Protein AF-A0A832RVV8-F1 (afdb_monomer_lite)

Sequence (92 aa):
MKIRLSGGEAHCYLIPIEPAPLIVIAARRGFVMCGYLDMRAVEEMGVAAAKVRGVHSFNDVLNAQIVEATSCARQMGVSVGMRGKDALERMC

Organism: NCBI:txid660064

Foldseek 3Di:
DWDDAPQGIWDWDWDDDPPAIWIWIGAPQAIETEPPDDQVVCLVVLGWYFYFYPDRDPVCQQATFTQDTHPNLVVLPDDGRDGNSVSSNSRD

Radius of gyration: 11.71 Å; chains: 1; bounding box: 30×29×23 Å

pLDDT: mean 97.29, std 2.65, range [81.06, 98.81]

Structure (mmCIF, N/CA/C/O backbone):
data_AF-A0A832RVV8-F1
#
_entry.id   AF-A0A832RVV8-F1
#
loop_
_atom_site.group_PDB
_atom_site.id
_atom_site.type_symbol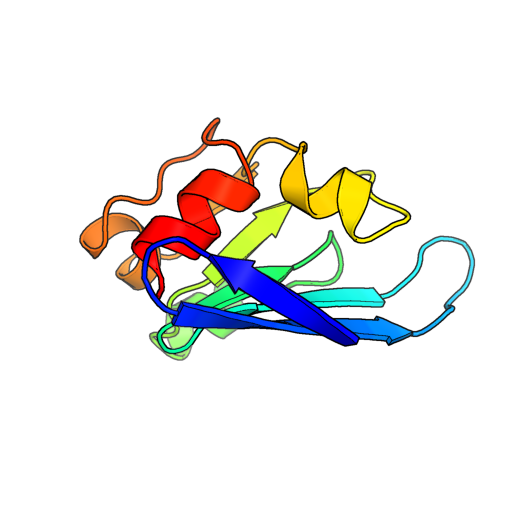
_atom_site.label_atom_id
_atom_site.label_alt_id
_atom_site.label_comp_id
_atom_site.label_asym_id
_atom_site.label_entity_id
_atom_site.label_seq_id
_atom_site.pdbx_PDB_ins_code
_atom_site.Cartn_x
_atom_site.Cartn_y
_atom_site.Cartn_z
_atom_site.occupancy
_atom_site.B_iso_or_equiv
_atom_site.auth_seq_id
_atom_site.auth_comp_id
_atom_site.auth_asym_id
_atom_site.auth_atom_id
_atom_site.pdbx_PDB_model_num
ATOM 1 N N . MET A 1 1 ? 11.965 11.060 4.591 1.00 91.00 1 MET A N 1
ATOM 2 C CA . MET A 1 1 ? 11.067 12.201 4.260 1.00 91.00 1 MET A CA 1
ATOM 3 C C . MET A 1 1 ? 9.721 11.977 4.940 1.00 91.00 1 MET A C 1
ATOM 5 O O . MET A 1 1 ? 9.420 10.830 5.243 1.00 91.00 1 MET A O 1
ATOM 9 N N . LYS A 1 2 ? 8.918 13.017 5.189 1.00 94.00 2 LYS A N 1
ATOM 10 C CA . LYS A 1 2 ? 7.532 12.866 5.658 1.00 94.00 2 LYS A CA 1
ATOM 11 C C . LYS A 1 2 ? 6.549 13.448 4.648 1.00 94.00 2 LYS A C 1
ATOM 13 O O . LYS A 1 2 ? 6.893 14.402 3.956 1.00 94.00 2 LYS A O 1
ATOM 18 N N . ILE A 1 3 ? 5.340 12.901 4.606 1.00 94.62 3 ILE A N 1
ATOM 19 C CA . ILE A 1 3 ? 4.205 13.464 3.871 1.00 94.62 3 ILE A CA 1
ATOM 20 C C . ILE A 1 3 ? 3.038 13.698 4.826 1.00 94.62 3 ILE A C 1
ATOM 22 O O . ILE A 1 3 ? 2.892 12.987 5.822 1.00 94.62 3 ILE A O 1
ATOM 26 N N . ARG A 1 4 ? 2.205 14.691 4.510 1.00 94.81 4 ARG A N 1
ATOM 27 C CA . ARG A 1 4 ? 0.980 14.975 5.257 1.00 94.81 4 ARG A CA 1
ATOM 28 C C . ARG A 1 4 ? -0.200 14.245 4.617 1.00 94.81 4 ARG A C 1
ATOM 30 O O . ARG A 1 4 ? -0.406 14.332 3.407 1.00 94.81 4 ARG A O 1
ATOM 37 N N . LEU A 1 5 ? -0.947 13.548 5.456 1.00 91.69 5 LEU A N 1
ATOM 38 C CA . LEU A 1 5 ? -2.209 12.878 5.174 1.00 91.69 5 LEU A CA 1
ATOM 39 C C . LEU A 1 5 ? -3.321 13.620 5.930 1.00 91.69 5 LEU A C 1
ATOM 41 O O . LEU A 1 5 ? -3.041 14.417 6.829 1.00 91.69 5 LEU A O 1
ATOM 45 N N . SER A 1 6 ? -4.581 13.394 5.575 1.00 88.62 6 SER A N 1
ATOM 46 C CA . SER A 1 6 ? -5.714 14.004 6.281 1.00 88.62 6 SER A CA 1
ATOM 47 C C . SER A 1 6 ? -5.771 13.575 7.753 1.00 88.62 6 SER A C 1
ATOM 49 O O . SER A 1 6 ? -6.052 14.400 8.621 1.00 88.62 6 SER A O 1
ATOM 51 N N . GLY A 1 7 ? -5.425 12.313 8.038 1.00 81.06 7 GLY A N 1
ATOM 52 C CA . GLY A 1 7 ? -5.408 11.741 9.387 1.00 81.06 7 GLY A CA 1
ATOM 53 C C . GLY A 1 7 ? -4.091 11.890 10.162 1.00 81.06 7 GLY A C 1
ATOM 54 O O . GLY A 1 7 ? -4.025 11.459 11.312 1.00 81.06 7 GLY A O 1
ATOM 55 N N . GLY A 1 8 ? -3.033 12.470 9.577 1.00 89.94 8 GLY A N 1
ATOM 56 C CA . GLY A 1 8 ? -1.737 12.603 10.252 1.00 89.94 8 GLY A CA 1
ATOM 57 C C . GLY A 1 8 ? -0.537 12.726 9.314 1.00 89.94 8 GLY A C 1
ATOM 58 O O . GLY A 1 8 ? -0.614 13.308 8.235 1.00 89.94 8 GLY A O 1
ATOM 59 N N . GLU A 1 9 ? 0.606 12.194 9.737 1.00 94.75 9 GLU A N 1
ATOM 60 C CA . GLU A 1 9 ? 1.827 12.147 8.929 1.00 94.75 9 GLU A CA 1
ATOM 61 C C . GLU A 1 9 ? 2.184 10.702 8.582 1.00 94.75 9 GLU A C 1
ATOM 63 O O . GLU A 1 9 ? 1.955 9.788 9.376 1.00 94.75 9 GLU A O 1
ATOM 68 N N . ALA A 1 10 ? 2.803 10.514 7.418 1.00 97.62 10 ALA A N 1
ATOM 69 C CA . ALA A 1 10 ? 3.436 9.256 7.051 1.00 97.62 10 ALA A CA 1
ATOM 70 C C . ALA A 1 10 ? 4.924 9.445 6.749 1.00 97.62 10 ALA A C 1
ATOM 72 O O . ALA A 1 10 ? 5.356 10.451 6.178 1.00 97.62 10 ALA A O 1
ATOM 73 N N . HIS A 1 11 ? 5.716 8.453 7.134 1.00 98.19 11 HIS A N 1
ATOM 74 C CA . HIS A 1 11 ? 7.158 8.415 6.967 1.00 98.19 11 HIS A CA 1
ATOM 75 C C . HIS A 1 11 ? 7.517 7.640 5.702 1.00 98.19 11 HIS A C 1
ATOM 77 O O . HIS A 1 11 ? 7.093 6.507 5.505 1.00 98.19 11 HIS A O 1
ATOM 83 N N . CYS A 1 12 ? 8.313 8.261 4.842 1.00 98.25 12 CYS A N 1
ATOM 84 C CA . CYS A 1 12 ? 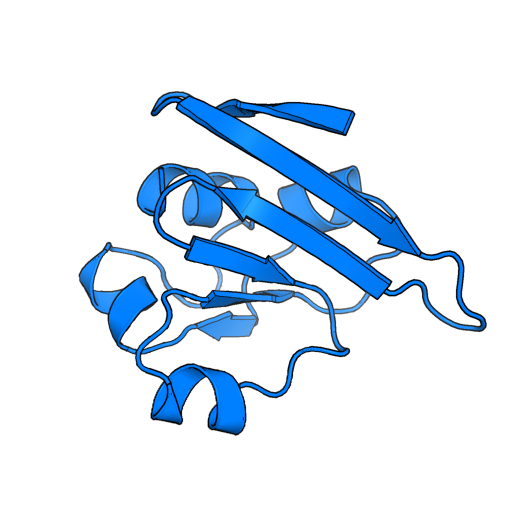8.735 7.711 3.561 1.00 98.25 12 CYS A CA 1
ATOM 85 C C . CYS A 1 12 ? 10.193 7.247 3.648 1.00 98.25 12 CYS A C 1
ATOM 87 O O . CYS A 1 12 ? 11.078 8.064 3.952 1.00 98.25 12 CYS A O 1
ATOM 89 N N . TYR A 1 13 ? 10.427 5.973 3.329 1.00 98.50 13 TYR A N 1
ATOM 90 C CA . TYR A 1 13 ? 11.742 5.334 3.289 1.00 98.50 13 TYR A CA 1
ATOM 91 C C . TYR A 1 13 ? 11.980 4.701 1.918 1.00 98.50 13 TYR A C 1
ATOM 93 O O . TYR A 1 13 ? 11.132 3.966 1.411 1.00 98.50 13 TYR A O 1
ATOM 101 N N . LEU A 1 14 ? 13.133 5.001 1.327 1.00 98.19 14 LEU A N 1
ATOM 102 C CA . LEU A 1 14 ? 13.588 4.434 0.064 1.00 98.19 14 LEU A CA 1
ATOM 103 C C . LEU A 1 14 ? 15.035 3.997 0.241 1.00 98.19 14 LEU A C 1
ATOM 105 O O . LEU A 1 14 ? 15.867 4.790 0.681 1.00 98.19 14 LEU A O 1
ATOM 109 N N . ILE A 1 15 ? 15.314 2.748 -0.111 1.00 98.44 15 ILE A N 1
ATOM 110 C CA . ILE A 1 15 ? 16.665 2.202 -0.193 1.00 98.44 15 ILE A CA 1
ATOM 111 C C . ILE A 1 15 ? 16.941 1.940 -1.677 1.00 98.44 15 ILE A C 1
ATOM 113 O O . ILE A 1 15 ? 16.204 1.158 -2.290 1.00 98.44 15 ILE A O 1
ATOM 117 N N . PRO A 1 16 ? 17.945 2.609 -2.275 1.00 97.00 16 PRO A N 1
ATOM 118 C CA . PRO A 1 16 ? 18.251 2.458 -3.691 1.00 97.00 16 PRO A CA 1
ATOM 119 C C . PRO A 1 16 ? 18.939 1.106 -3.915 1.00 97.00 16 PRO A C 1
ATOM 121 O O . PRO A 1 16 ? 20.136 0.961 -3.681 1.00 97.00 16 PRO A O 1
ATOM 124 N N . ILE A 1 17 ? 18.154 0.104 -4.312 1.00 96.62 17 ILE A N 1
ATOM 125 C CA . ILE A 1 17 ? 18.607 -1.249 -4.650 1.00 96.62 17 ILE A CA 1
ATOM 126 C C . ILE A 1 17 ? 18.320 -1.464 -6.138 1.00 96.62 17 ILE A C 1
ATOM 128 O O . ILE A 1 17 ? 17.280 -1.036 -6.634 1.00 96.62 17 ILE A O 1
ATOM 132 N N . GLU A 1 18 ? 19.239 -2.111 -6.850 1.00 94.38 18 GLU A N 1
ATOM 133 C CA . GLU A 1 18 ? 19.072 -2.463 -8.263 1.00 94.38 18 GLU A CA 1
ATOM 134 C C . GLU A 1 18 ? 18.493 -3.885 -8.416 1.00 94.38 18 GLU A C 1
ATOM 136 O O . GLU A 1 18 ? 18.832 -4.769 -7.623 1.00 94.38 18 GLU A O 1
ATOM 141 N N . PRO A 1 19 ? 17.642 -4.150 -9.427 1.00 94.12 19 PRO A N 1
ATOM 142 C CA . PRO A 1 19 ? 17.120 -3.203 -10.420 1.00 94.12 19 PRO A CA 1
ATOM 143 C C . PRO A 1 19 ? 15.881 -2.418 -9.937 1.00 94.12 19 PRO A C 1
ATOM 145 O O . PRO A 1 19 ? 15.306 -1.631 -10.689 1.00 94.12 19 PRO A O 1
ATOM 148 N N . ALA A 1 20 ? 15.406 -2.678 -8.713 1.00 95.94 20 ALA A N 1
ATOM 149 C CA . ALA A 1 20 ? 14.207 -2.059 -8.159 1.00 95.94 20 ALA A CA 1
ATOM 150 C C . ALA A 1 20 ? 14.420 -1.651 -6.690 1.00 95.94 20 ALA A C 1
ATOM 152 O O . ALA A 1 20 ? 14.857 -2.477 -5.884 1.00 95.94 20 ALA A O 1
ATOM 153 N N . PRO A 1 21 ? 14.073 -0.410 -6.305 1.00 97.69 21 PRO A N 1
ATOM 154 C CA . PRO A 1 21 ? 14.298 0.075 -4.951 1.00 97.69 21 PRO A CA 1
ATOM 155 C C . PRO A 1 21 ? 13.365 -0.593 -3.937 1.00 97.69 21 PRO A C 1
ATOM 157 O O . PRO A 1 21 ? 12.221 -0.945 -4.238 1.00 97.69 21 PRO A O 1
ATOM 160 N N . LEU A 1 22 ? 13.818 -0.671 -2.686 1.00 98.44 22 LEU A N 1
ATOM 161 C CA . LEU A 1 22 ? 12.949 -1.002 -1.560 1.00 98.44 22 LEU A CA 1
ATOM 162 C C . LEU A 1 22 ? 12.295 0.286 -1.059 1.00 98.44 22 LEU A C 1
ATOM 164 O O . LEU A 1 22 ? 12.965 1.166 -0.521 1.00 98.44 22 LEU A O 1
ATOM 168 N N . ILE A 1 23 ? 10.979 0.394 -1.242 1.00 98.62 23 ILE A N 1
ATOM 169 C CA . ILE A 1 23 ? 10.181 1.569 -0.870 1.00 98.62 23 ILE A CA 1
ATOM 170 C C . ILE A 1 23 ? 9.073 1.170 0.101 1.00 98.62 23 ILE A C 1
ATOM 172 O O . ILE A 1 23 ? 8.311 0.239 -0.175 1.00 98.62 23 ILE A O 1
ATOM 176 N N . VAL A 1 24 ? 8.947 1.927 1.191 1.00 98.69 24 VAL A N 1
ATOM 177 C CA . VAL A 1 24 ? 7.827 1.857 2.136 1.00 98.69 24 VAL A CA 1
ATOM 178 C C . VAL A 1 24 ? 7.374 3.261 2.546 1.00 98.69 24 VAL A C 1
ATOM 180 O O . VAL A 1 24 ? 8.187 4.166 2.757 1.00 98.69 24 VAL A O 1
ATOM 183 N N . ILE A 1 25 ? 6.058 3.437 2.661 1.00 98.62 25 ILE A N 1
ATOM 184 C CA . ILE A 1 25 ? 5.427 4.608 3.267 1.00 98.62 25 ILE A CA 1
ATOM 185 C C . ILE A 1 25 ? 4.645 4.128 4.491 1.00 98.62 25 ILE A C 1
ATOM 187 O O . ILE A 1 25 ? 3.689 3.366 4.360 1.00 98.62 25 ILE A O 1
ATOM 191 N N . ALA A 1 26 ? 5.071 4.549 5.678 1.00 98.38 26 ALA A N 1
ATOM 192 C CA . ALA A 1 26 ? 4.519 4.120 6.957 1.00 98.38 26 ALA A CA 1
ATOM 193 C C . ALA A 1 26 ? 3.622 5.204 7.564 1.00 98.38 26 ALA A C 1
ATOM 195 O O . ALA A 1 26 ? 4.096 6.300 7.862 1.00 98.38 26 ALA A O 1
ATOM 196 N N . ALA A 1 27 ? 2.343 4.891 7.748 1.00 97.75 27 ALA A N 1
ATOM 197 C CA . ALA A 1 27 ? 1.389 5.674 8.524 1.00 97.75 27 ALA A CA 1
ATOM 198 C C . ALA A 1 27 ? 1.378 5.193 9.990 1.00 97.75 27 ALA A C 1
ATOM 200 O O . ALA A 1 27 ? 2.060 4.236 10.357 1.00 97.75 27 ALA A O 1
ATOM 201 N N . ARG A 1 28 ? 0.606 5.856 10.857 1.00 96.31 28 ARG A N 1
ATOM 202 C CA . ARG A 1 28 ? 0.594 5.577 12.305 1.00 96.31 28 ARG A CA 1
ATOM 203 C C . ARG A 1 28 ? 0.177 4.143 12.651 1.00 96.31 28 ARG A C 1
ATOM 205 O O . ARG A 1 28 ? 0.682 3.589 13.623 1.00 96.31 28 ARG A O 1
ATOM 212 N N . ARG A 1 29 ? -0.776 3.570 11.914 1.00 97.38 29 ARG A N 1
ATOM 213 C CA . ARG A 1 29 ? -1.393 2.269 12.225 1.00 97.38 29 ARG A CA 1
ATOM 214 C C . ARG A 1 29 ? -1.040 1.171 11.224 1.00 97.38 29 ARG A C 1
ATOM 216 O O . ARG A 1 29 ? -1.473 0.043 11.419 1.00 97.38 29 ARG A O 1
ATOM 223 N N . GLY A 1 30 ? -0.291 1.484 10.170 1.00 98.12 30 GLY A N 1
ATOM 224 C CA . GLY A 1 30 ? 0.039 0.540 9.107 1.00 98.12 30 GLY A CA 1
ATOM 225 C C . GLY A 1 30 ? 0.915 1.156 8.023 1.00 98.12 30 GLY A C 1
ATOM 226 O O . GLY A 1 30 ? 1.371 2.290 8.152 1.00 98.12 30 GLY A O 1
ATOM 227 N N . PHE A 1 31 ? 1.165 0.428 6.938 1.00 98.69 31 PHE A N 1
ATOM 228 C CA . PHE A 1 31 ? 2.039 0.912 5.867 1.00 98.69 31 PHE A CA 1
ATOM 229 C C . PHE A 1 31 ? 1.659 0.389 4.481 1.00 98.69 31 PHE A C 1
ATOM 231 O O . PHE A 1 31 ? 0.982 -0.628 4.333 1.00 98.69 31 PHE A O 1
ATOM 238 N N . VAL A 1 32 ? 2.148 1.078 3.451 1.00 98.81 32 VAL A N 1
ATOM 239 C CA . VAL A 1 32 ? 2.134 0.604 2.063 1.00 98.81 32 VAL A CA 1
ATOM 240 C C . VAL A 1 32 ? 3.570 0.366 1.611 1.00 98.81 32 VAL A C 1
ATOM 242 O O . VAL A 1 32 ? 4.418 1.247 1.761 1.00 98.81 32 VAL A O 1
ATOM 245 N N . MET A 1 33 ? 3.856 -0.812 1.057 1.00 98.69 33 MET A N 1
ATOM 246 C CA . MET A 1 33 ? 5.200 -1.188 0.605 1.00 98.69 33 MET A CA 1
ATOM 247 C C . MET A 1 33 ? 5.186 -1.760 -0.817 1.00 98.69 33 MET A C 1
ATOM 249 O O . MET A 1 33 ? 4.176 -2.261 -1.313 1.00 98.69 33 MET A O 1
ATOM 253 N N . CYS A 1 34 ? 6.333 -1.644 -1.482 1.00 98.19 34 CYS A N 1
ATOM 254 C CA . CYS A 1 34 ? 6.598 -2.197 -2.806 1.00 98.19 34 CYS A CA 1
ATOM 255 C C . CYS A 1 34 ? 6.639 -3.743 -2.844 1.00 98.19 34 CYS A C 1
ATOM 257 O O . CYS A 1 34 ? 6.373 -4.443 -1.864 1.00 98.19 34 CYS A O 1
ATOM 259 N N . GLY A 1 35 ? 7.027 -4.283 -4.004 1.00 97.12 35 GLY A N 1
ATOM 260 C CA . GLY A 1 35 ? 7.046 -5.715 -4.317 1.00 97.12 35 GLY A CA 1
ATOM 261 C C . GLY A 1 35 ? 7.840 -6.606 -3.352 1.00 97.12 35 GLY A C 1
ATOM 262 O O . GLY A 1 35 ? 7.480 -7.775 -3.214 1.00 97.12 35 GLY A O 1
ATOM 263 N N . TYR A 1 36 ? 8.842 -6.050 -2.662 1.00 97.38 36 TYR A N 1
ATOM 264 C CA . TYR A 1 36 ? 9.665 -6.741 -1.660 1.00 97.38 36 TYR A CA 1
ATOM 265 C C . TYR A 1 36 ? 8.890 -7.200 -0.417 1.00 97.38 36 TYR A C 1
ATOM 267 O O . TYR A 1 36 ? 9.399 -8.012 0.348 1.00 97.38 36 TY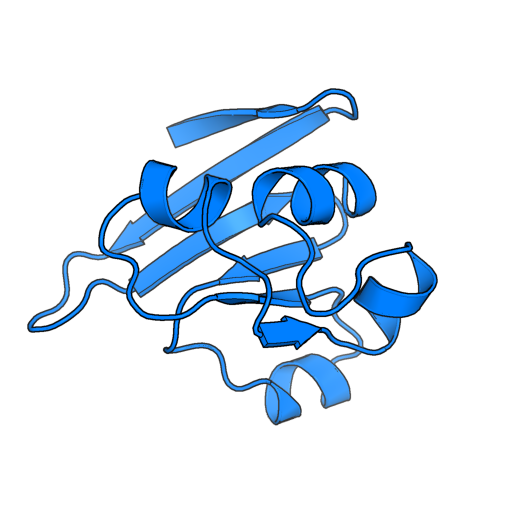R A O 1
ATOM 275 N N . LEU A 1 37 ? 7.672 -6.695 -0.202 1.00 97.75 37 LEU A N 1
ATOM 276 C CA . LEU A 1 37 ? 6.835 -7.103 0.918 1.00 97.75 37 LEU A CA 1
ATOM 277 C C . LEU A 1 37 ? 6.382 -8.565 0.782 1.00 97.75 37 LEU A C 1
ATOM 279 O O . LEU A 1 37 ? 5.653 -8.908 -0.156 1.00 97.75 37 LEU A O 1
ATOM 283 N N . ASP A 1 38 ? 6.742 -9.399 1.755 1.00 98.19 38 ASP A N 1
ATOM 284 C CA . ASP A 1 38 ? 6.119 -10.706 1.963 1.00 98.19 38 ASP A CA 1
ATOM 285 C C . ASP A 1 38 ? 4.791 -10.521 2.709 1.00 98.19 38 ASP A C 1
ATOM 287 O O . ASP A 1 38 ? 4.770 -10.178 3.892 1.00 98.19 38 ASP A O 1
ATOM 291 N N . MET A 1 39 ? 3.678 -10.731 2.001 1.00 98.19 39 MET A N 1
ATOM 292 C CA . MET A 1 39 ? 2.333 -10.552 2.553 1.00 98.19 39 MET A CA 1
ATOM 293 C C . MET A 1 39 ? 1.968 -11.607 3.595 1.00 98.19 39 MET A C 1
ATOM 295 O O . MET A 1 39 ? 1.215 -11.300 4.515 1.00 98.19 39 MET A O 1
ATOM 299 N N . ARG A 1 40 ? 2.493 -12.831 3.479 1.00 98.12 40 ARG A N 1
ATOM 300 C CA . ARG A 1 40 ? 2.187 -13.905 4.425 1.00 98.12 40 ARG A CA 1
ATOM 301 C C . ARG A 1 40 ? 2.826 -13.610 5.776 1.00 98.12 40 ARG A C 1
ATOM 303 O O . ARG A 1 40 ? 2.149 -13.698 6.795 1.00 98.12 40 ARG A O 1
ATOM 310 N N . ALA A 1 41 ? 4.090 -13.190 5.768 1.00 98.12 41 ALA A N 1
ATOM 311 C CA . ALA A 1 41 ? 4.806 -12.846 6.991 1.00 98.12 41 ALA A CA 1
ATOM 312 C C . ALA A 1 41 ? 4.112 -11.711 7.767 1.00 98.12 41 ALA A C 1
ATOM 314 O O . ALA A 1 41 ? 3.941 -11.802 8.981 1.00 98.12 41 ALA A O 1
ATOM 315 N N . VAL A 1 42 ? 3.671 -10.644 7.087 1.00 97.50 42 VAL A N 1
ATOM 316 C CA . VAL A 1 42 ? 2.992 -9.520 7.766 1.00 97.50 42 VAL A CA 1
ATOM 317 C C . VAL A 1 42 ? 1.564 -9.830 8.201 1.00 97.50 42 VAL A C 1
ATOM 319 O O . VAL A 1 42 ? 1.113 -9.273 9.203 1.00 97.50 42 VAL A O 1
ATOM 322 N N . GLU A 1 43 ? 0.872 -10.724 7.493 1.00 98.25 43 GLU A N 1
ATOM 323 C CA . GLU A 1 43 ? -0.437 -11.235 7.905 1.00 98.25 43 GLU A CA 1
ATOM 324 C C . GLU A 1 43 ? -0.322 -12.020 9.218 1.00 98.25 43 GLU A C 1
ATOM 326 O O . GLU A 1 43 ? -1.067 -11.749 10.156 1.00 98.25 43 GLU A O 1
ATOM 331 N N . GLU A 1 44 ? 0.652 -12.932 9.319 1.00 98.12 44 GLU A N 1
ATOM 332 C CA . GLU A 1 44 ? 0.904 -13.734 10.526 1.00 98.12 44 GLU A CA 1
ATOM 333 C C . GLU A 1 44 ? 1.287 -12.860 11.739 1.00 98.12 44 GLU A C 1
ATOM 335 O O . GLU A 1 44 ? 0.950 -13.192 12.874 1.00 98.12 44 GLU A O 1
ATOM 340 N N . MET A 1 45 ? 1.921 -11.704 11.509 1.00 97.44 45 MET A N 1
ATOM 341 C CA . MET A 1 45 ? 2.231 -10.718 12.554 1.00 97.44 45 MET A CA 1
ATOM 342 C C . MET A 1 45 ? 1.042 -9.823 12.953 1.00 97.44 45 MET A C 1
ATOM 344 O O . MET A 1 45 ? 1.167 -9.042 13.896 1.00 97.44 45 MET A O 1
ATOM 348 N N . GLY A 1 46 ? -0.092 -9.883 12.247 1.00 97.06 46 GLY A N 1
ATOM 349 C CA . GLY A 1 46 ? -1.260 -9.042 12.534 1.00 97.06 46 GLY A CA 1
ATOM 350 C C . GLY A 1 46 ? -1.036 -7.550 12.260 1.00 97.06 46 GLY A C 1
ATOM 351 O O . GLY A 1 46 ? -1.629 -6.694 12.918 1.00 97.06 46 GLY A O 1
ATOM 352 N N . VAL A 1 47 ? -0.160 -7.214 11.308 1.00 97.75 47 VAL A N 1
ATOM 353 C CA . VAL A 1 47 ? 0.155 -5.821 10.964 1.00 97.75 47 VAL A CA 1
ATOM 354 C C . VAL A 1 47 ? -0.768 -5.332 9.846 1.00 97.75 47 VAL A C 1
ATOM 356 O O . VAL A 1 47 ? -1.006 -6.035 8.862 1.00 97.75 47 VAL A O 1
ATOM 359 N N . ALA A 1 48 ? -1.286 -4.104 9.950 1.00 98.56 48 ALA A N 1
ATOM 360 C CA . ALA A 1 48 ? -2.000 -3.477 8.839 1.00 98.56 48 ALA A CA 1
ATOM 361 C C . ALA A 1 48 ? -0.999 -3.077 7.743 1.00 98.56 48 ALA A C 1
ATOM 363 O O . ALA A 1 48 ? -0.198 -2.156 7.912 1.00 98.56 48 ALA A O 1
ATOM 364 N N . ALA A 1 49 ? -1.032 -3.787 6.620 1.00 98.75 49 ALA A N 1
ATOM 365 C CA . ALA A 1 49 ? -0.142 -3.553 5.498 1.00 98.75 49 ALA A CA 1
ATOM 366 C C . ALA A 1 49 ? -0.882 -3.708 4.170 1.00 98.75 49 ALA A C 1
ATOM 368 O O . ALA A 1 49 ? -1.820 -4.500 4.039 1.00 98.75 49 ALA A O 1
ATOM 369 N N . ALA A 1 50 ? -0.432 -2.962 3.169 1.00 98.81 50 ALA A N 1
ATOM 370 C CA . ALA A 1 50 ? -0.882 -3.109 1.797 1.00 98.81 50 ALA A CA 1
ATOM 371 C C . ALA A 1 50 ? 0.300 -3.059 0.822 1.00 98.81 50 ALA A C 1
ATOM 373 O O . ALA A 1 50 ? 1.327 -2.426 1.078 1.00 98.81 50 ALA A O 1
ATOM 374 N N . LYS A 1 51 ? 0.156 -3.750 -0.306 1.00 98.81 51 LYS A N 1
ATOM 375 C CA . LYS A 1 51 ? 1.215 -3.941 -1.295 1.00 98.81 51 LYS A CA 1
ATOM 376 C C . LYS A 1 51 ? 0.889 -3.230 -2.596 1.00 98.81 51 LYS A C 1
ATOM 378 O O . LYS A 1 51 ? -0.229 -3.333 -3.094 1.00 98.81 51 LYS A O 1
ATOM 383 N N . VAL A 1 52 ? 1.897 -2.594 -3.181 1.00 98.75 52 VAL A N 1
ATOM 384 C CA . VAL A 1 52 ? 1.904 -2.081 -4.561 1.00 98.75 52 VAL A CA 1
ATOM 385 C C . VAL A 1 52 ? 3.057 -2.720 -5.344 1.00 98.75 52 VAL A C 1
ATOM 387 O O . VAL A 1 52 ? 3.990 -3.275 -4.757 1.00 98.75 52 VAL A O 1
ATOM 390 N N . ARG A 1 53 ? 3.016 -2.673 -6.678 1.00 97.94 53 ARG A N 1
ATOM 391 C CA . ARG A 1 53 ? 4.056 -3.234 -7.563 1.00 97.94 53 ARG A CA 1
ATOM 392 C C . ARG A 1 53 ? 4.418 -2.242 -8.670 1.00 97.94 53 ARG A C 1
ATOM 394 O O . ARG A 1 53 ? 3.629 -1.352 -8.961 1.00 97.94 53 ARG A O 1
ATOM 401 N N . GLY A 1 54 ? 5.597 -2.415 -9.275 1.00 96.50 54 GLY A N 1
ATOM 402 C CA . GLY A 1 54 ? 6.058 -1.587 -10.400 1.00 96.50 54 GLY A CA 1
ATOM 403 C C . GLY A 1 54 ? 6.336 -0.127 -10.027 1.00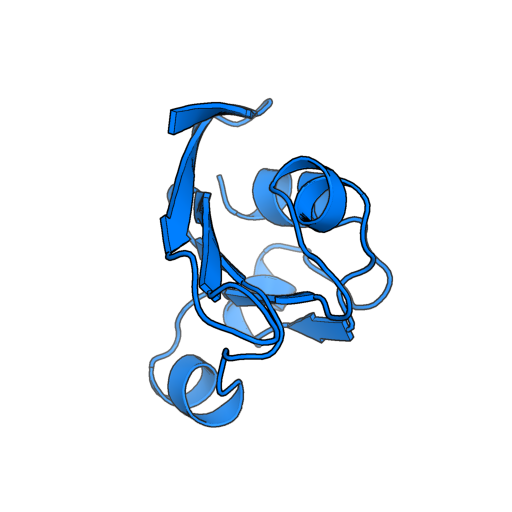 96.50 54 GLY A C 1
ATOM 404 O O . GLY A 1 54 ? 6.045 0.766 -10.812 1.00 96.50 54 GLY A O 1
ATOM 405 N N . VAL A 1 55 ? 6.835 0.115 -8.811 1.00 98.00 55 VAL A N 1
ATOM 406 C CA . VAL A 1 55 ? 7.070 1.460 -8.266 1.00 98.00 55 VAL A CA 1
ATOM 407 C C . VAL A 1 55 ? 8.566 1.731 -8.098 1.00 98.00 55 VAL A C 1
ATOM 409 O O . VAL A 1 55 ? 9.297 0.871 -7.610 1.00 98.00 55 VAL A O 1
ATOM 412 N N . HIS A 1 56 ? 9.008 2.934 -8.459 1.00 97.81 56 HIS A N 1
ATOM 413 C CA . HIS A 1 56 ? 10.401 3.386 -8.343 1.00 97.81 56 HIS A CA 1
ATOM 414 C C . HIS A 1 56 ? 10.544 4.668 -7.510 1.00 97.81 56 HIS A C 1
ATOM 416 O O . HIS A 1 56 ? 11.653 5.064 -7.155 1.00 97.81 56 HIS A O 1
ATOM 422 N N . SER A 1 57 ? 9.430 5.306 -7.147 1.00 98.00 57 SER A N 1
ATOM 423 C CA . SER A 1 57 ? 9.402 6.519 -6.336 1.00 98.00 57 SER A CA 1
ATOM 424 C C . SER A 1 57 ? 8.276 6.505 -5.297 1.00 98.00 57 SER A C 1
ATOM 426 O O . SER A 1 57 ? 7.326 5.723 -5.372 1.00 98.00 57 SER A O 1
ATOM 428 N N . PHE A 1 58 ? 8.338 7.422 -4.325 1.00 98.19 58 PHE A N 1
ATOM 429 C CA . PHE A 1 58 ? 7.227 7.641 -3.392 1.00 98.19 58 PHE A CA 1
ATOM 430 C C . PHE A 1 58 ? 5.946 8.070 -4.111 1.00 98.19 58 PHE A C 1
ATOM 432 O O . PHE A 1 58 ? 4.857 7.655 -3.724 1.00 98.19 58 PHE A O 1
ATOM 439 N N . ASN A 1 59 ? 6.068 8.878 -5.168 1.00 97.88 59 ASN A N 1
ATOM 440 C CA . ASN A 1 59 ? 4.919 9.301 -5.955 1.00 97.88 59 ASN A CA 1
ATOM 441 C C . ASN A 1 59 ? 4.260 8.105 -6.653 1.00 97.88 59 ASN A C 1
ATOM 443 O O . ASN A 1 59 ? 3.036 8.028 -6.694 1.00 97.88 59 ASN A O 1
ATOM 447 N N . ASP A 1 60 ? 5.043 7.136 -7.125 1.00 98.38 60 ASP A N 1
ATOM 448 C CA . ASP A 1 60 ? 4.490 5.921 -7.724 1.00 98.38 60 ASP A CA 1
ATOM 449 C C . ASP A 1 60 ? 3.683 5.137 -6.689 1.00 98.38 60 ASP A C 1
ATOM 451 O O . ASP A 1 60 ? 2.545 4.776 -6.961 1.00 98.38 60 ASP A O 1
ATOM 455 N N . VAL A 1 61 ? 4.202 4.956 -5.467 1.00 98.50 61 VAL A N 1
ATOM 456 C CA . VAL A 1 61 ? 3.464 4.285 -4.377 1.00 98.50 61 VAL A CA 1
ATOM 457 C C . VAL A 1 61 ? 2.149 5.000 -4.058 1.00 98.50 61 VAL A C 1
ATOM 459 O O . VAL A 1 61 ? 1.119 4.353 -3.894 1.00 98.50 61 VAL A O 1
ATOM 462 N N . LEU A 1 62 ? 2.159 6.334 -3.998 1.00 97.94 62 LEU A N 1
ATOM 463 C CA . LEU A 1 62 ? 0.965 7.129 -3.694 1.00 97.94 62 LEU A CA 1
ATOM 464 C C . LEU A 1 62 ? -0.102 7.079 -4.796 1.00 97.94 62 LEU A C 1
ATOM 466 O O . LEU A 1 62 ? -1.271 7.345 -4.509 1.00 97.94 62 LEU A O 1
ATOM 470 N N . ASN A 1 63 ? 0.272 6.773 -6.040 1.00 98.44 63 ASN A N 1
ATOM 471 C CA . ASN A 1 63 ? -0.636 6.721 -7.189 1.00 98.44 63 ASN A CA 1
ATOM 472 C C . ASN A 1 63 ? -0.982 5.296 -7.636 1.00 98.44 63 ASN A C 1
ATOM 474 O O . ASN A 1 63 ? -2.017 5.101 -8.268 1.00 98.44 63 ASN A O 1
ATOM 478 N N . ALA A 1 64 ? -0.154 4.311 -7.297 1.00 98.62 64 ALA A N 1
ATOM 479 C CA . ALA A 1 64 ? -0.368 2.915 -7.635 1.00 98.62 64 ALA A CA 1
ATOM 480 C C . ALA A 1 64 ? -1.599 2.342 -6.926 1.00 98.62 64 ALA A C 1
ATOM 482 O O . ALA A 1 64 ? -2.001 2.789 -5.847 1.00 98.62 64 ALA A O 1
ATOM 483 N N . GLN A 1 65 ? -2.177 1.315 -7.539 1.00 98.75 65 GLN A N 1
ATOM 484 C CA . GLN A 1 65 ? -3.266 0.551 -6.951 1.00 98.75 65 GLN A CA 1
ATOM 485 C C . GLN A 1 65 ? -2.718 -0.529 -6.018 1.00 98.75 65 GLN A C 1
ATOM 487 O O . GLN A 1 65 ? -1.749 -1.221 -6.341 1.00 98.75 65 GLN A O 1
ATOM 492 N N . ILE A 1 66 ? -3.369 -0.689 -4.868 1.00 98.81 66 ILE A N 1
ATOM 493 C CA . ILE A 1 66 ? -3.121 -1.791 -3.947 1.00 98.81 66 ILE A CA 1
ATOM 494 C C . ILE A 1 66 ? -3.432 -3.109 -4.659 1.00 98.81 66 ILE A C 1
ATOM 496 O O . ILE A 1 66 ? -4.540 -3.299 -5.158 1.00 98.81 66 ILE A O 1
ATOM 500 N N . VAL A 1 67 ? -2.473 -4.032 -4.667 1.00 98.75 67 VAL A N 1
ATOM 501 C CA . VAL A 1 67 ? -2.638 -5.377 -5.237 1.00 98.75 67 VAL A CA 1
ATOM 502 C C . VAL A 1 67 ? -2.971 -6.420 -4.173 1.00 98.75 67 VAL A C 1
ATOM 504 O O . VAL A 1 67 ? -3.657 -7.394 -4.462 1.00 98.75 67 VAL A O 1
ATOM 507 N N . GLU A 1 68 ? -2.520 -6.211 -2.935 1.00 98.69 68 GLU A N 1
ATOM 508 C CA . GLU A 1 68 ? -2.743 -7.110 -1.798 1.00 98.69 68 GLU A CA 1
ATOM 509 C C . GLU A 1 68 ? -2.871 -6.273 -0.516 1.00 98.69 68 GLU A C 1
ATOM 511 O O . GLU A 1 68 ? -2.220 -5.239 -0.384 1.00 98.69 68 GLU A O 1
ATOM 516 N N . ALA A 1 69 ? -3.703 -6.701 0.433 1.00 98.75 69 ALA A N 1
ATOM 517 C CA . ALA A 1 69 ? -3.894 -6.028 1.719 1.00 98.75 69 ALA A CA 1
ATOM 518 C C . ALA A 1 69 ? -4.078 -7.070 2.824 1.00 98.75 69 ALA A C 1
ATOM 520 O O . ALA A 1 69 ? -4.710 -8.099 2.576 1.00 98.75 69 ALA A O 1
ATOM 521 N N . THR A 1 70 ? -3.549 -6.807 4.018 1.00 98.81 70 THR A N 1
ATOM 522 C CA . THR A 1 70 ? -3.720 -7.710 5.162 1.00 98.81 70 THR A CA 1
ATOM 523 C C . THR A 1 70 ? -5.131 -7.650 5.732 1.00 98.81 70 THR A C 1
ATOM 525 O O . THR A 1 70 ? -5.863 -6.680 5.503 1.00 98.81 70 THR A O 1
ATOM 528 N N . SER A 1 71 ? -5.541 -8.654 6.511 1.00 98.62 71 SER A N 1
ATOM 529 C CA . SER A 1 71 ? -6.857 -8.635 7.170 1.00 98.62 71 SER A CA 1
ATOM 530 C C . SER A 1 71 ? -7.021 -7.425 8.095 1.00 98.62 71 SER A C 1
ATOM 532 O O . SER A 1 71 ? -8.070 -6.782 8.070 1.00 98.62 71 SER A O 1
ATOM 534 N N . CYS A 1 72 ? -5.973 -7.040 8.831 1.00 98.50 72 CYS A N 1
ATOM 535 C CA . CYS A 1 72 ? -5.979 -5.835 9.666 1.00 98.50 72 CYS A CA 1
ATOM 536 C C . CYS A 1 72 ? -6.166 -4.555 8.837 1.00 98.50 72 CYS A C 1
ATOM 538 O O . CYS A 1 72 ? -6.963 -3.697 9.211 1.00 98.50 72 CYS A O 1
ATOM 540 N N . ALA A 1 73 ? -5.506 -4.436 7.679 1.00 98.69 73 ALA A N 1
ATOM 541 C CA . ALA A 1 73 ? -5.708 -3.293 6.786 1.00 98.69 73 ALA A CA 1
ATOM 542 C C . ALA A 1 73 ? -7.136 -3.262 6.208 1.00 98.69 73 ALA A C 1
ATOM 544 O O . ALA A 1 73 ? -7.762 -2.201 6.147 1.0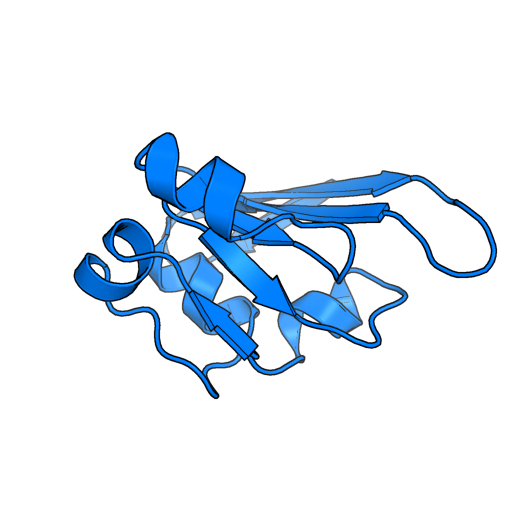0 98.69 73 ALA A O 1
ATOM 545 N N . ARG A 1 74 ? -7.695 -4.424 5.841 1.00 98.69 74 ARG A N 1
ATOM 546 C CA . ARG A 1 74 ? -9.078 -4.537 5.344 1.00 98.69 74 ARG A CA 1
ATOM 547 C C . ARG A 1 74 ? -10.115 -4.121 6.383 1.00 98.69 74 ARG A C 1
ATOM 549 O O . ARG A 1 74 ? -11.050 -3.403 6.041 1.00 98.69 74 ARG A O 1
ATOM 556 N N . GLN A 1 75 ? -9.927 -4.491 7.651 1.00 98.44 75 GLN A N 1
ATOM 557 C CA . GLN A 1 75 ? -10.792 -4.052 8.759 1.00 98.44 75 GLN A CA 1
ATOM 558 C C . GLN A 1 75 ? -10.794 -2.528 8.941 1.00 98.44 75 GLN A C 1
ATOM 560 O O . GLN A 1 75 ? -11.756 -1.960 9.451 1.00 98.44 75 GLN A O 1
ATOM 565 N N . MET A 1 76 ? -9.735 -1.855 8.494 1.00 98.06 76 MET A N 1
ATOM 566 C CA . MET A 1 76 ? -9.612 -0.398 8.515 1.00 98.06 76 MET A CA 1
ATOM 567 C C . MET A 1 76 ? -10.157 0.271 7.242 1.00 98.06 76 MET A C 1
ATOM 569 O O . MET A 1 76 ? -10.124 1.493 7.118 1.00 98.06 76 MET A O 1
ATOM 573 N N . GLY A 1 77 ? -10.692 -0.514 6.302 1.00 98.25 77 GLY A N 1
ATOM 574 C CA . GLY A 1 77 ? -11.298 -0.031 5.065 1.00 98.25 77 GLY A CA 1
ATOM 575 C C . GLY A 1 77 ? -10.355 0.007 3.864 1.00 98.25 77 GLY A C 1
ATOM 576 O O . GLY A 1 77 ? -10.711 0.614 2.858 1.00 98.25 77 GLY A O 1
ATOM 577 N N . VAL A 1 78 ? -9.170 -0.613 3.935 1.00 98.69 78 VAL A N 1
ATOM 578 C CA . VAL A 1 78 ? -8.287 -0.773 2.768 1.00 98.69 78 VAL A CA 1
ATOM 579 C C . VAL A 1 78 ? -8.801 -1.901 1.872 1.00 98.69 78 VAL A C 1
ATOM 581 O O . VAL A 1 78 ? -9.104 -2.994 2.344 1.00 98.69 78 VAL A O 1
ATOM 584 N N . SER A 1 79 ? -8.846 -1.673 0.561 1.00 98.38 79 SER A N 1
ATOM 585 C CA . SER A 1 79 ? -9.253 -2.684 -0.420 1.00 98.38 79 SER A CA 1
ATOM 586 C C . SER A 1 79 ? -8.255 -2.797 -1.570 1.00 98.38 79 SER A C 1
ATOM 588 O O . SER A 1 79 ? -7.555 -1.843 -1.906 1.00 98.38 79 SER A O 1
ATOM 590 N N . VAL A 1 80 ? -8.205 -3.965 -2.213 1.00 98.62 80 VAL A N 1
ATOM 591 C CA . VAL A 1 80 ? -7.489 -4.134 -3.488 1.00 98.62 80 VAL A CA 1
ATOM 592 C C . VAL A 1 80 ? -8.105 -3.197 -4.536 1.00 98.62 80 VAL A C 1
ATOM 594 O O . VAL A 1 80 ? -9.310 -2.950 -4.519 1.00 98.62 80 VAL A O 1
ATOM 597 N N . GLY A 1 81 ? -7.271 -2.622 -5.402 1.00 98.56 81 GLY A N 1
ATOM 598 C CA . GLY A 1 81 ? -7.657 -1.601 -6.381 1.00 98.56 81 GLY A CA 1
ATOM 599 C C . GLY A 1 81 ? -7.704 -0.171 -5.828 1.00 98.56 81 GLY A C 1
ATOM 600 O O . GLY A 1 81 ? -7.722 0.778 -6.612 1.00 98.56 81 GLY A O 1
ATOM 601 N N . MET A 1 82 ? -7.673 0.009 -4.501 1.00 98.25 82 MET A N 1
ATOM 602 C CA . MET A 1 82 ? -7.584 1.327 -3.864 1.00 98.25 82 MET A CA 1
ATOM 603 C C . MET A 1 82 ? -6.246 1.993 -4.196 1.00 98.25 82 MET A C 1
ATOM 605 O O . MET A 1 82 ? -5.223 1.320 -4.291 1.00 98.25 82 MET A O 1
ATOM 609 N N . ARG A 1 83 ? -6.224 3.318 -4.344 1.00 98.50 83 ARG A N 1
ATOM 610 C CA . ARG A 1 83 ? -4.977 4.066 -4.529 1.00 98.50 83 ARG A CA 1
ATOM 611 C C . ARG A 1 83 ? -4.140 4.036 -3.245 1.00 98.50 83 ARG A C 1
ATOM 613 O O . ARG A 1 83 ? -4.681 4.173 -2.150 1.00 98.50 83 ARG A O 1
ATOM 620 N N . GLY A 1 84 ? -2.817 3.921 -3.366 1.00 98.44 84 GLY A N 1
ATOM 621 C CA . GLY A 1 84 ? -1.911 3.819 -2.216 1.00 98.44 84 GLY A CA 1
ATOM 622 C C . GLY A 1 84 ? -2.039 4.975 -1.221 1.00 98.44 84 GLY A C 1
ATOM 623 O O . GLY A 1 84 ? -2.026 4.743 -0.014 1.00 98.44 84 GLY A O 1
ATOM 624 N N . LYS A 1 85 ? -2.257 6.208 -1.702 1.00 97.94 85 LYS A N 1
ATOM 625 C CA . LYS A 1 85 ? -2.563 7.354 -0.831 1.00 97.94 85 LYS A CA 1
ATOM 626 C C . LYS A 1 85 ? -3.817 7.116 0.017 1.00 97.94 85 LYS A C 1
ATOM 628 O O . LYS A 1 85 ? -3.765 7.309 1.224 1.00 97.94 85 LYS A O 1
ATOM 633 N N . ASP A 1 86 ? -4.909 6.665 -0.590 1.00 98.31 86 ASP A N 1
ATOM 634 C CA . ASP A 1 86 ? -6.175 6.449 0.117 1.00 98.31 86 ASP A CA 1
ATOM 635 C C . ASP A 1 86 ? -6.052 5.303 1.130 1.00 98.31 86 ASP A C 1
ATOM 637 O O . ASP A 1 86 ? -6.597 5.384 2.228 1.00 98.31 86 ASP A O 1
ATOM 641 N N . ALA A 1 87 ? -5.266 4.268 0.813 1.00 98.44 87 ALA A N 1
ATOM 642 C CA . ALA A 1 87 ?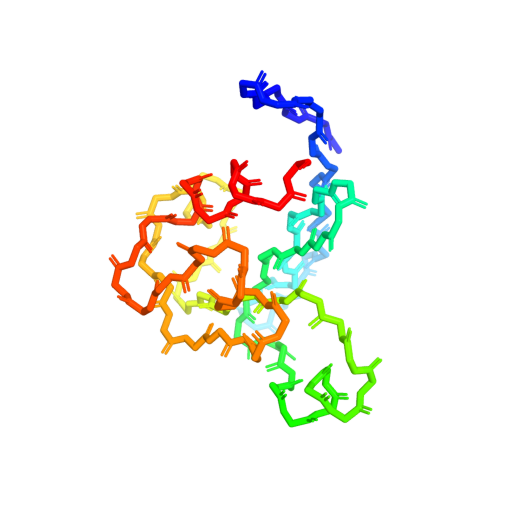 -4.955 3.200 1.760 1.00 98.44 87 ALA A CA 1
ATOM 643 C C . ALA A 1 87 ? -4.189 3.724 2.987 1.00 98.44 87 ALA A C 1
ATOM 645 O O . ALA A 1 87 ? -4.498 3.345 4.116 1.00 98.44 87 ALA A O 1
ATOM 646 N N . LEU A 1 88 ? -3.223 4.626 2.788 1.00 98.25 88 LEU A N 1
ATOM 647 C CA . LEU A 1 88 ? -2.507 5.274 3.889 1.00 98.25 88 LEU A CA 1
ATOM 648 C C . LEU A 1 88 ? -3.434 6.145 4.744 1.00 98.25 88 LEU A C 1
ATOM 650 O O . LEU A 1 88 ? -3.304 6.122 5.962 1.00 98.25 88 LEU A O 1
ATOM 654 N N . GLU A 1 89 ? -4.399 6.846 4.141 1.00 97.75 89 GLU A N 1
ATOM 655 C CA . GLU A 1 89 ? -5.407 7.626 4.880 1.00 97.75 89 GLU A CA 1
ATOM 656 C C . GLU A 1 89 ? -6.254 6.740 5.807 1.00 97.75 89 GLU A C 1
ATOM 658 O O . GLU A 1 89 ? -6.567 7.132 6.928 1.00 97.75 89 GLU A O 1
ATOM 663 N N . ARG A 1 90 ? -6.582 5.510 5.385 1.00 97.88 90 ARG A N 1
ATOM 664 C CA . ARG A 1 90 ? -7.268 4.523 6.243 1.00 97.88 90 ARG A CA 1
ATOM 665 C C . ARG A 1 90 ? -6.400 4.019 7.396 1.00 97.88 90 ARG A C 1
ATOM 667 O O . ARG A 1 90 ? -6.939 3.547 8.394 1.00 97.88 90 ARG A O 1
ATOM 674 N N . MET A 1 91 ? -5.077 4.103 7.249 1.00 97.31 91 MET A N 1
ATOM 675 C CA . MET A 1 91 ? -4.073 3.602 8.192 1.00 97.31 91 MET A CA 1
ATOM 676 C C . MET A 1 91 ? -3.367 4.695 9.007 1.00 97.31 91 MET A C 1
ATOM 678 O O . MET A 1 91 ? -2.379 4.408 9.690 1.00 97.31 91 MET A O 1
ATOM 682 N N . CYS A 1 92 ? -3.879 5.924 8.976 1.00 90.38 92 CYS A N 1
ATOM 683 C CA . CYS A 1 92 ? -3.487 6.996 9.889 1.00 90.38 92 CYS A CA 1
ATOM 684 C C . CYS A 1 92 ? -4.173 6.892 11.261 1.00 90.38 92 CYS A C 1
ATOM 686 O O . CYS A 1 92 ? -5.275 6.305 11.367 1.00 90.38 92 CYS A O 1
#

InterPro domains:
  IPR014931 Protein of unknown function DUF1805 [PF08827] (33-91)
  IPR036493 Hypothetical protein YunC superfamily [G3DSA:3.30.1980.10] (1-92)
  IPR036493 Hypothetical protein YunC superfamily [SSF102891] (3-91)

Secondary structure (DSSP, 8-state):
-EEEETTEEEEEEEE--SSS-EEEEE-SSEEEE-TT--HHHHHHTT-EEEE--S--SHHHHHHSBPSEE-HHHHHTT--TT-BHHHHHHHT-